Protein AF-S4NVL9-F1 (afdb_monomer)

Sequence (73 aa):
EKTKTEYLHLERDDSNNVFSIGFRTTPLDSMGTPHILEHTVLCGSEKYPVRDPFFKMLNRSLATFMNALTGPD

Radius of gyration: 15.27 Å; Cα contacts (8 Å, |Δi|>4): 35; chains: 1; bounding box: 32×31×37 Å

Solvent-accessible surface area (backbone atoms only — not comparable to full-atom values): 5281 Å² total; per-residue (Å²): 130,97,76,82,76,85,84,85,86,84,89,69,104,58,90,85,74,86,88,86,88,87,77,92,44,73,66,92,64,89,82,47,62,61,52,55,45,62,58,54,62,41,40,42,41,94,92,50,80,43,82,41,48,54,69,54,42,68,81,71,54,88,69,93,73,87,87,86,85,73,74,93,64

Secondary structure (DSSP, 8-state):
--S---------S-S------------SSSS-HHHHHHHHGGG--SSS-SS-HHHHHHTS---S---------

InterPro domains:
  IPR011249 Metalloenzyme, LuxS/M16 peptidase-like [SSF63411] (3-73)

Organism: NCBI:txid116150

Foldseek 3Di:
DPPPDDDDDDDDPDPQDDDDDDDDDADPDDPCVQVVVQVVVQQADPVGRHGRVQVVVVVVDPHPDGDTDDDND

Structure (mmCIF, N/CA/C/O backbone):
data_AF-S4NVL9-F1
#
_entry.id   AF-S4NVL9-F1
#
loop_
_atom_site.group_PDB
_atom_site.id
_atom_site.type_symbol
_atom_site.label_atom_id
_atom_site.label_alt_id
_atom_site.label_comp_id
_atom_site.label_asym_id
_atom_site.label_entity_id
_atom_site.label_seq_id
_atom_site.pdbx_PDB_ins_code
_atom_site.Cartn_x
_atom_site.Cartn_y
_atom_site.Cartn_z
_atom_site.occupancy
_atom_site.B_iso_or_equiv
_atom_site.auth_seq_id
_atom_site.auth_comp_id
_atom_site.auth_asym_id
_atom_site.auth_atom_id
_atom_site.pdbx_PDB_model_num
ATOM 1 N N . GLU A 1 1 ? 17.553 11.911 12.354 1.00 57.19 1 GLU A N 1
ATOM 2 C CA . GLU A 1 1 ? 16.314 11.105 12.229 1.00 57.19 1 GLU A CA 1
ATOM 3 C C . GLU A 1 1 ? 16.461 10.108 11.093 1.00 57.19 1 GLU A C 1
ATOM 5 O O . GLU A 1 1 ? 17.164 10.422 10.140 1.00 57.19 1 GLU A O 1
ATOM 10 N N . LYS A 1 2 ? 15.891 8.901 11.200 1.00 81.06 2 LYS A N 1
ATOM 11 C CA . LYS A 1 2 ? 16.318 7.775 10.349 1.00 81.06 2 LYS A CA 1
ATOM 12 C C . LYS A 1 2 ? 15.778 7.775 8.906 1.00 81.06 2 LYS A C 1
ATOM 14 O O . LYS A 1 2 ? 16.474 7.225 8.064 1.00 81.06 2 LYS A O 1
ATOM 19 N N . THR A 1 3 ? 14.625 8.380 8.588 1.00 93.56 3 THR A N 1
ATOM 20 C CA . THR A 1 3 ? 14.058 8.303 7.213 1.00 93.56 3 THR A CA 1
ATOM 21 C C . THR A 1 3 ? 13.522 9.608 6.616 1.00 93.56 3 THR A C 1
ATOM 23 O O . THR A 1 3 ? 13.341 9.657 5.406 1.00 93.56 3 THR A O 1
ATOM 26 N N . LYS A 1 4 ? 13.285 10.664 7.412 1.00 93.75 4 LYS A N 1
ATOM 27 C CA . LYS A 1 4 ? 12.638 11.919 6.958 1.00 93.75 4 LYS A CA 1
ATOM 28 C C . LYS A 1 4 ? 11.267 11.716 6.284 1.00 93.75 4 LYS A C 1
ATOM 30 O O . LYS A 1 4 ? 10.877 12.504 5.432 1.00 93.75 4 LYS A O 1
ATOM 35 N N . THR A 1 5 ? 10.552 10.651 6.642 1.00 95.50 5 THR A N 1
ATOM 36 C CA . THR A 1 5 ? 9.194 10.409 6.145 1.00 95.50 5 THR A CA 1
ATOM 37 C C . THR A 1 5 ? 8.263 11.503 6.657 1.00 95.50 5 THR A C 1
ATOM 39 O O . THR A 1 5 ? 8.168 11.708 7.866 1.00 95.50 5 THR A O 1
ATOM 42 N N . GLU A 1 6 ? 7.592 12.196 5.742 1.00 96.50 6 GLU A N 1
ATOM 43 C CA . GLU A 1 6 ? 6.592 13.202 6.090 1.00 96.50 6 GLU A CA 1
ATOM 44 C C . GLU A 1 6 ? 5.334 12.530 6.646 1.00 96.50 6 GLU A C 1
ATOM 46 O O . GLU A 1 6 ? 4.930 11.454 6.197 1.00 96.50 6 GLU A O 1
ATOM 51 N N . TYR A 1 7 ? 4.726 13.156 7.652 1.00 97.00 7 TYR A N 1
ATOM 52 C CA . TYR A 1 7 ? 3.551 12.628 8.331 1.00 97.00 7 TYR A CA 1
ATOM 53 C C . TYR A 1 7 ? 2.596 13.763 8.686 1.00 97.00 7 TYR A C 1
ATOM 55 O O . TYR A 1 7 ? 3.010 14.782 9.239 1.00 97.00 7 TYR A O 1
ATOM 63 N N . LEU A 1 8 ? 1.314 13.566 8.388 1.00 98.00 8 LEU A N 1
ATOM 64 C CA . LEU A 1 8 ? 0.240 14.500 8.699 1.00 98.00 8 LEU A CA 1
ATOM 65 C C . LEU A 1 8 ? -0.898 13.738 9.378 1.00 98.00 8 LEU A C 1
ATOM 67 O O . LEU A 1 8 ? -1.419 12.772 8.824 1.00 98.00 8 LEU A O 1
ATOM 71 N N . HIS A 1 9 ? -1.289 14.194 10.564 1.00 98.31 9 HIS A N 1
ATOM 72 C CA . HIS A 1 9 ? -2.473 13.716 11.268 1.00 98.31 9 HIS A CA 1
ATOM 73 C C . HIS A 1 9 ? -3.561 14.788 11.224 1.00 98.31 9 HIS A C 1
ATOM 75 O O . HIS A 1 9 ? -3.280 15.962 11.464 1.00 98.31 9 HIS A O 1
ATOM 81 N N . LEU A 1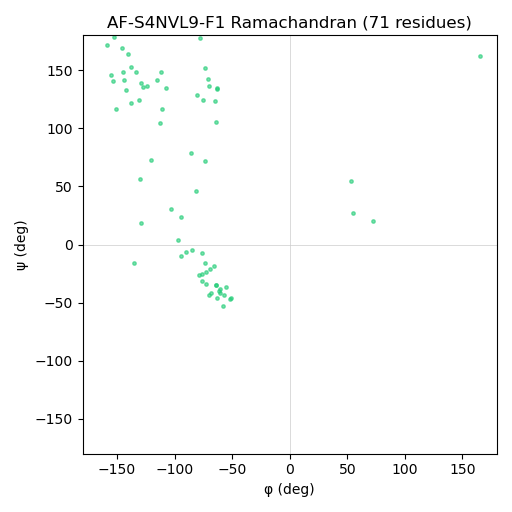 10 ? -4.791 14.375 10.926 1.00 98.25 10 LEU A N 1
ATOM 82 C CA . LEU A 1 10 ? -5.966 15.237 10.935 1.00 98.25 10 LEU A CA 1
ATOM 83 C C . LEU A 1 10 ? -6.883 14.778 12.067 1.00 98.25 10 LEU A C 1
ATOM 85 O O . LEU A 1 10 ? -7.544 13.748 11.950 1.00 98.25 10 LEU A O 1
ATOM 89 N N . GLU A 1 11 ? -6.896 15.534 13.161 1.00 98.00 11 GLU A N 1
ATOM 90 C CA . GLU A 1 11 ? -7.757 15.253 14.306 1.00 98.00 11 GLU A CA 1
ATOM 91 C C . GLU A 1 11 ? -9.175 15.772 14.046 1.00 98.00 11 GLU A C 1
ATOM 93 O O . GLU A 1 11 ? -9.379 16.933 13.678 1.00 98.00 11 GLU A O 1
ATOM 98 N N . ARG A 1 12 ? -10.165 14.897 14.236 1.00 98.12 12 ARG A N 1
ATOM 99 C CA . ARG A 1 12 ? -11.586 15.222 14.125 1.00 98.12 12 ARG A CA 1
ATOM 100 C C . ARG A 1 12 ? -12.407 14.247 14.964 1.00 98.12 12 ARG A C 1
ATOM 102 O O . ARG A 1 12 ? -12.083 13.065 15.019 1.00 98.12 12 ARG A O 1
ATOM 109 N N . ASP A 1 13 ? -13.507 14.729 15.540 1.00 98.38 13 ASP A N 1
ATOM 110 C CA . ASP A 1 13 ? -14.556 13.877 16.114 1.00 98.38 13 ASP A CA 1
ATOM 111 C C . ASP A 1 13 ? -15.383 13.218 14.990 1.00 98.38 13 ASP A C 1
ATOM 113 O O . ASP A 1 13 ? -16.492 13.636 14.656 1.00 98.38 13 ASP A O 1
ATOM 117 N N . ASP A 1 14 ? -14.764 12.256 14.303 1.00 98.31 14 ASP A N 1
ATOM 118 C CA . ASP A 1 14 ? -15.366 11.437 13.252 1.00 98.31 14 ASP A CA 1
ATOM 119 C C . ASP A 1 14 ? -14.907 9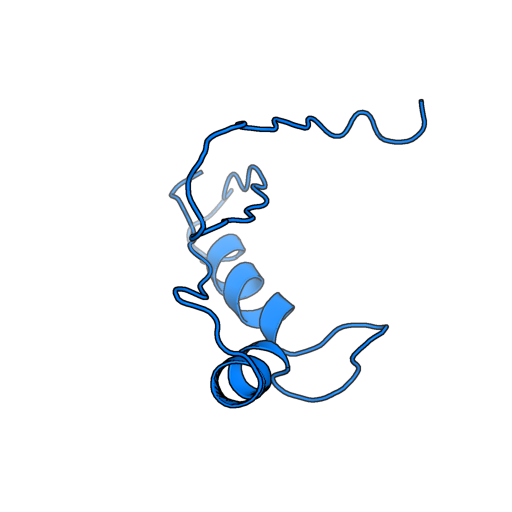.984 13.426 1.00 98.31 14 ASP A C 1
ATOM 121 O O . ASP A 1 14 ? -13.716 9.671 13.419 1.00 98.31 14 ASP A O 1
ATOM 125 N N . SER A 1 15 ? -15.865 9.075 13.597 1.00 97.94 15 SER A N 1
ATOM 126 C CA . SER A 1 15 ? -15.575 7.650 13.791 1.00 97.94 15 SER A CA 1
ATOM 127 C C . SER A 1 15 ? -15.028 6.952 12.534 1.00 97.94 15 SER A C 1
ATOM 129 O O . SER A 1 15 ? -14.367 5.914 12.652 1.00 97.94 15 SER A O 1
ATOM 131 N N . ASN A 1 16 ? -15.265 7.504 11.336 1.00 98.31 16 ASN A N 1
ATOM 132 C CA . ASN A 1 16 ? -14.826 6.921 10.069 1.00 98.31 16 ASN A CA 1
ATOM 133 C C . ASN A 1 16 ? -13.386 7.338 9.735 1.00 98.31 16 ASN A C 1
ATOM 135 O O . ASN A 1 16 ? -13.130 8.237 8.934 1.00 98.31 16 ASN A O 1
ATOM 139 N N . ASN A 1 17 ? -12.441 6.666 10.383 1.00 98.31 17 ASN A N 1
ATOM 140 C CA . ASN A 1 17 ? -11.018 6.947 10.247 1.00 98.31 17 ASN A CA 1
ATOM 141 C C . ASN A 1 17 ? -10.454 6.469 8.901 1.00 98.31 17 ASN A C 1
ATOM 143 O O . ASN A 1 17 ? -10.911 5.479 8.330 1.00 98.31 17 ASN A O 1
ATOM 147 N N . VAL A 1 18 ? -9.401 7.141 8.430 1.00 98.38 18 VAL A N 1
ATOM 148 C CA . VAL A 1 18 ? -8.711 6.807 7.178 1.00 98.38 18 VAL A CA 1
ATOM 149 C C . VAL A 1 18 ? -7.197 6.795 7.363 1.00 98.38 18 VAL A C 1
ATOM 151 O O . VAL A 1 18 ? -6.638 7.552 8.155 1.00 98.38 18 VAL A O 1
ATOM 154 N N . PHE A 1 19 ? -6.534 5.932 6.599 1.00 98.44 19 PHE A N 1
ATOM 155 C CA . PHE A 1 19 ? -5.088 5.917 6.430 1.00 98.44 19 PHE A CA 1
ATOM 156 C C . PHE A 1 19 ? -4.758 5.894 4.937 1.00 98.44 19 PHE A C 1
ATOM 158 O O . PHE A 1 19 ? -5.384 5.164 4.169 1.00 98.44 19 PHE A O 1
ATOM 165 N N . SER A 1 20 ? -3.746 6.659 4.541 1.00 98.12 20 SER A N 1
ATOM 166 C CA . SER A 1 20 ? -3.197 6.649 3.188 1.00 98.12 20 SER A CA 1
ATOM 167 C C . SER A 1 20 ? -1.692 6.866 3.229 1.00 98.12 20 SER A C 1
ATOM 169 O O . SER A 1 20 ? -1.189 7.606 4.074 1.00 98.12 20 SER A O 1
ATOM 171 N N . ILE A 1 21 ? -0.988 6.275 2.271 1.00 98.06 21 ILE A N 1
ATOM 172 C CA . ILE A 1 21 ? 0.417 6.555 1.985 1.00 98.06 21 ILE A CA 1
ATOM 173 C C . ILE A 1 21 ? 0.541 6.885 0.499 1.00 98.06 21 ILE A C 1
ATOM 175 O O . ILE A 1 21 ? -0.075 6.220 -0.331 1.00 98.06 21 ILE A O 1
ATOM 179 N N . GLY A 1 22 ? 1.301 7.929 0.180 1.00 97.06 22 GLY A N 1
ATOM 180 C CA . GLY A 1 22 ? 1.560 8.361 -1.190 1.00 97.06 22 GLY A CA 1
ATOM 181 C C . GLY A 1 22 ? 3.037 8.220 -1.535 1.00 97.06 22 GLY A C 1
ATOM 182 O O . GLY A 1 22 ? 3.902 8.504 -0.707 1.00 97.06 22 GLY A O 1
ATOM 183 N N . PHE A 1 23 ? 3.315 7.808 -2.768 1.00 97.19 23 PHE A N 1
ATOM 184 C CA . PHE A 1 23 ? 4.652 7.793 -3.352 1.00 97.19 23 PHE A CA 1
ATOM 185 C C . PHE A 1 23 ? 4.611 8.616 -4.636 1.00 97.19 23 PHE A C 1
ATOM 187 O O . PHE A 1 23 ? 3.675 8.473 -5.413 1.00 97.19 23 PHE A O 1
ATOM 194 N N . ARG A 1 24 ? 5.619 9.462 -4.868 1.00 96.81 24 ARG A N 1
ATOM 195 C CA . ARG A 1 24 ? 5.795 10.122 -6.169 1.00 96.81 24 ARG A CA 1
ATOM 196 C C . ARG A 1 24 ? 6.357 9.108 -7.163 1.00 96.81 24 ARG A C 1
ATOM 198 O O . ARG A 1 24 ? 7.418 8.541 -6.886 1.00 96.81 24 ARG A O 1
ATOM 205 N N . THR A 1 25 ? 5.695 8.900 -8.296 1.00 97.38 25 THR A N 1
ATOM 206 C CA . THR A 1 25 ? 5.971 7.783 -9.210 1.00 97.38 25 THR A CA 1
ATOM 207 C C . THR A 1 25 ? 6.144 8.218 -10.663 1.00 97.38 25 THR A C 1
ATOM 209 O O . THR A 1 25 ? 5.500 7.674 -11.548 1.00 97.38 25 THR A O 1
ATOM 212 N N . THR A 1 26 ? 7.079 9.134 -10.938 1.00 97.44 26 THR A N 1
ATOM 213 C CA . THR A 1 26 ? 7.194 9.784 -12.258 1.00 97.44 26 THR A CA 1
ATOM 214 C C . THR A 1 26 ? 7.545 8.781 -13.357 1.00 97.44 26 THR A C 1
ATOM 216 O O . THR A 1 26 ? 8.711 8.362 -13.419 1.00 97.44 26 THR A O 1
ATOM 219 N N . PRO A 1 27 ? 6.591 8.386 -14.227 1.00 95.69 27 PRO A N 1
ATOM 220 C CA . PRO A 1 27 ? 6.860 7.399 -15.258 1.00 95.69 27 PRO A CA 1
ATOM 221 C C . PRO A 1 27 ? 7.790 8.003 -16.314 1.00 95.69 27 PRO A C 1
ATOM 223 O O . PRO A 1 27 ? 7.626 9.146 -16.735 1.00 95.69 27 PRO A O 1
ATOM 226 N N . LEU A 1 28 ? 8.787 7.229 -16.742 1.00 95.75 28 LEU A N 1
ATOM 227 C CA . LEU A 1 28 ? 9.746 7.649 -17.774 1.00 95.75 28 LEU A CA 1
ATOM 228 C C . LEU A 1 28 ? 9.336 7.188 -19.180 1.00 95.75 28 LEU A C 1
ATOM 230 O O . LEU A 1 28 ? 9.934 7.596 -20.173 1.00 95.75 28 LEU A O 1
ATOM 234 N N . ASP A 1 29 ? 8.323 6.330 -19.255 1.00 96.75 29 ASP A N 1
ATOM 235 C CA . ASP A 1 29 ? 7.792 5.728 -20.467 1.00 96.75 29 ASP A CA 1
ATOM 236 C C . ASP A 1 29 ? 6.305 5.373 -20.282 1.00 96.75 29 ASP A C 1
ATOM 238 O O . ASP A 1 29 ? 5.710 5.586 -19.224 1.00 96.75 29 ASP A O 1
ATOM 242 N N . SER A 1 30 ? 5.684 4.835 -21.331 1.00 97.44 30 SER A N 1
ATOM 243 C CA . SER A 1 30 ? 4.274 4.424 -21.325 1.00 97.44 30 SER A CA 1
ATOM 244 C C . SER A 1 30 ? 4.075 2.941 -20.995 1.00 97.44 30 SER A C 1
ATOM 246 O O . SER A 1 30 ? 3.055 2.370 -21.372 1.00 97.44 30 SER A O 1
ATOM 248 N N . MET A 1 31 ? 5.023 2.294 -20.308 1.00 97.69 31 MET A N 1
ATOM 249 C CA . MET A 1 31 ? 4.921 0.862 -19.982 1.00 97.69 31 MET A CA 1
ATOM 250 C C . MET A 1 31 ? 3.944 0.576 -18.834 1.00 97.69 31 MET A C 1
ATOM 252 O O . MET A 1 31 ? 3.658 -0.582 -18.542 1.00 97.69 31 MET A O 1
ATOM 256 N N . GLY A 1 32 ? 3.429 1.615 -18.168 1.00 97.56 32 GLY A N 1
ATOM 257 C CA . GLY A 1 32 ? 2.491 1.466 -17.054 1.00 97.56 32 GLY A CA 1
ATOM 258 C C . GLY A 1 32 ? 3.143 0.933 -15.776 1.00 97.56 32 GLY A C 1
ATOM 259 O O . GLY A 1 32 ? 2.444 0.424 -14.906 1.00 97.56 32 GLY A O 1
ATOM 260 N N . THR A 1 33 ? 4.469 1.045 -15.642 1.00 98.00 33 THR A N 1
ATOM 261 C CA . THR A 1 33 ? 5.235 0.494 -14.512 1.00 98.00 33 THR A CA 1
ATOM 262 C C . THR A 1 33 ? 4.674 0.878 -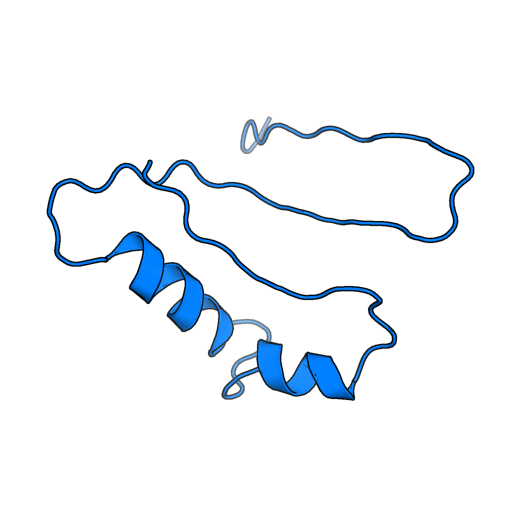13.134 1.00 98.00 33 THR A C 1
ATOM 264 O O . THR A 1 33 ? 4.518 -0.032 -12.318 1.00 98.00 33 THR A O 1
ATOM 267 N N . PRO A 1 34 ? 4.304 2.147 -12.845 1.00 98.25 34 PRO A N 1
ATOM 268 C CA . PRO A 1 34 ? 3.688 2.497 -11.561 1.00 98.25 34 PRO A CA 1
ATOM 269 C C . PRO A 1 34 ? 2.358 1.779 -11.314 1.00 98.25 34 PRO A C 1
ATOM 271 O O . PRO A 1 34 ? 2.118 1.291 -10.215 1.00 98.25 34 PRO A O 1
ATOM 274 N N . HIS A 1 35 ? 1.532 1.642 -12.355 1.00 98.44 35 HIS A N 1
ATOM 275 C CA . HIS A 1 35 ? 0.226 0.989 -12.267 1.00 98.44 35 HIS A CA 1
ATOM 276 C C . HIS A 1 35 ? 0.358 -0.525 -12.068 1.00 98.44 35 HIS A C 1
ATOM 278 O O . HIS A 1 35 ? -0.291 -1.112 -11.205 1.00 98.44 35 HIS A O 1
ATOM 284 N N . ILE A 1 36 ? 1.267 -1.170 -12.801 1.00 98.50 36 ILE A N 1
ATOM 285 C CA . ILE A 1 36 ? 1.582 -2.590 -12.596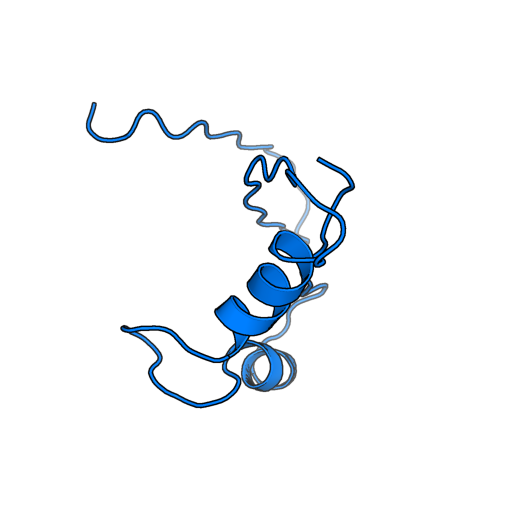 1.00 98.50 36 ILE A CA 1
ATOM 286 C C . ILE A 1 36 ? 2.120 -2.813 -11.177 1.00 98.50 36 ILE A C 1
ATOM 288 O O . ILE A 1 36 ? 1.746 -3.787 -10.517 1.00 98.50 36 ILE A O 1
ATOM 292 N N . LEU A 1 37 ? 2.988 -1.918 -10.694 1.00 98.31 37 LEU A N 1
ATOM 293 C CA . LEU A 1 37 ? 3.549 -1.998 -9.351 1.00 98.31 37 LEU A CA 1
ATOM 294 C C . LEU A 1 37 ? 2.462 -1.860 -8.281 1.00 98.31 37 LEU A C 1
ATOM 296 O O . LEU A 1 37 ? 2.442 -2.683 -7.370 1.00 98.31 37 LEU A O 1
ATOM 300 N N . GLU A 1 38 ? 1.550 -0.895 -8.418 1.00 98.56 38 GLU A N 1
ATOM 301 C CA . GLU A 1 38 ? 0.405 -0.693 -7.519 1.00 98.56 38 GLU A CA 1
ATOM 302 C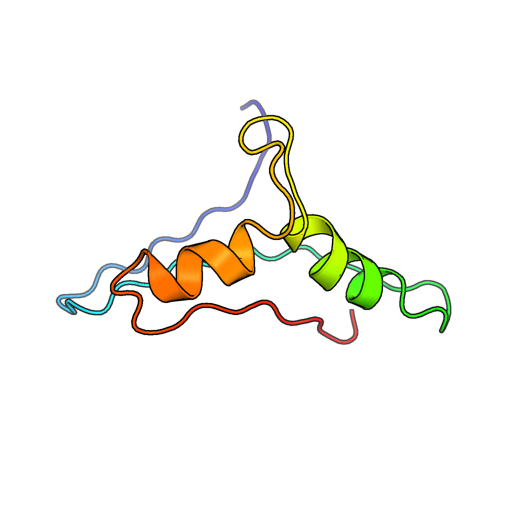 C . GLU A 1 38 ? -0.403 -1.981 -7.323 1.00 98.56 38 GLU A C 1
ATOM 304 O O . GLU A 1 38 ? -0.617 -2.396 -6.185 1.00 98.56 38 GLU A O 1
ATOM 309 N N . HIS A 1 39 ? -0.726 -2.700 -8.401 1.00 98.50 39 HIS A N 1
ATOM 310 C CA . HIS A 1 39 ? -1.393 -3.999 -8.287 1.00 98.50 39 HIS A CA 1
AT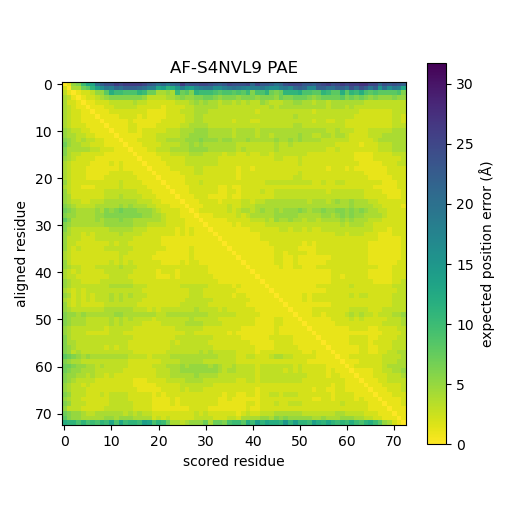OM 311 C C . HIS A 1 39 ? -0.498 -5.090 -7.676 1.00 98.50 39 HIS A C 1
ATOM 313 O O . HIS A 1 39 ? -0.952 -5.894 -6.861 1.00 98.50 39 HIS A O 1
ATOM 319 N N . THR A 1 40 ? 0.778 -5.146 -8.061 1.00 98.31 40 THR A N 1
ATOM 320 C CA . THR A 1 40 ? 1.669 -6.264 -7.704 1.00 98.31 40 THR A CA 1
ATOM 321 C C . THR A 1 40 ? 2.082 -6.237 -6.233 1.00 98.31 40 THR A C 1
ATOM 323 O O . THR A 1 40 ? 2.205 -7.292 -5.606 1.00 98.31 40 THR A O 1
ATOM 326 N N . VAL A 1 41 ? 2.246 -5.053 -5.632 1.00 98.19 41 VAL A N 1
ATOM 327 C CA . VAL A 1 41 ? 2.568 -4.938 -4.195 1.00 98.19 41 VAL A CA 1
ATOM 328 C C . VAL A 1 41 ? 1.434 -5.438 -3.294 1.00 98.19 41 VAL A C 1
ATOM 330 O O . VAL A 1 41 ? 1.665 -5.773 -2.134 1.00 98.19 41 VAL A O 1
ATOM 333 N N . LEU A 1 42 ? 0.215 -5.553 -3.828 1.00 98.25 42 LEU A N 1
ATOM 334 C CA . LEU A 1 42 ? -0.950 -6.092 -3.127 1.00 98.25 42 LEU A CA 1
ATOM 335 C C . LEU A 1 42 ? -1.042 -7.627 -3.184 1.00 98.25 42 LEU A C 1
ATOM 337 O O . LEU A 1 42 ? -1.911 -8.203 -2.522 1.00 98.25 42 LEU A O 1
ATOM 341 N N . CYS A 1 43 ? -0.148 -8.297 -3.925 1.00 98.44 43 CYS A N 1
ATOM 342 C CA . CYS A 1 43 ? -0.138 -9.752 -4.125 1.00 98.44 43 CYS A CA 1
ATOM 343 C C . CYS A 1 43 ? 0.681 -10.544 -3.087 1.00 98.44 43 CYS A C 1
ATOM 345 O O . CYS A 1 43 ? 0.605 -11.775 -3.082 1.00 98.44 43 CYS A O 1
ATOM 347 N N . GLY A 1 44 ? 1.415 -9.884 -2.185 1.00 98.31 44 GLY A N 1
ATOM 348 C CA . GLY A 1 44 ? 2.180 -10.535 -1.114 1.00 98.31 44 GLY A CA 1
ATOM 349 C C . GLY A 1 44 ? 3.196 -9.598 -0.457 1.00 98.31 44 GLY A C 1
ATOM 350 O O . GLY A 1 44 ? 3.551 -8.565 -1.012 1.00 98.31 44 GLY A O 1
ATOM 351 N N . SER A 1 45 ? 3.684 -9.954 0.731 1.00 98.50 45 SER A N 1
ATOM 352 C CA . SER A 1 45 ? 4.816 -9.266 1.375 1.00 98.50 45 SER A CA 1
ATOM 353 C C . SER A 1 45 ? 5.677 -10.250 2.164 1.00 98.50 45 SER A C 1
ATOM 355 O O . SER A 1 45 ? 5.263 -11.380 2.399 1.00 98.50 45 SER A O 1
ATOM 357 N N . GLU A 1 46 ? 6.854 -9.822 2.623 1.00 98.38 46 GLU A N 1
ATOM 358 C CA . GLU A 1 46 ? 7.736 -10.657 3.453 1.00 98.38 46 GLU A CA 1
ATOM 359 C C . GLU A 1 46 ? 7.036 -11.148 4.732 1.00 98.38 46 GLU A C 1
ATOM 361 O O . GLU A 1 46 ? 7.107 -12.324 5.079 1.00 98.38 46 GLU A O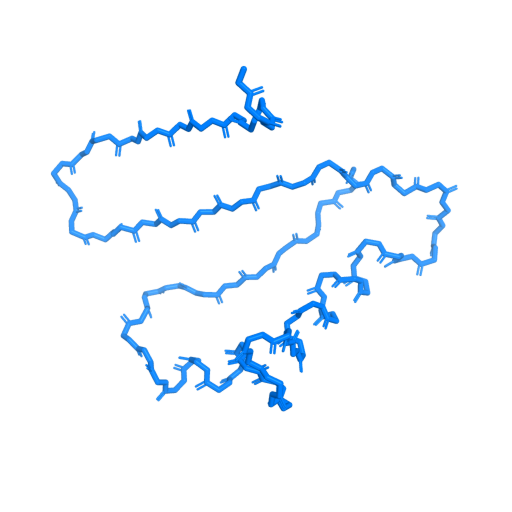 1
ATOM 366 N N . LYS A 1 47 ? 6.288 -10.261 5.404 1.00 98.50 47 LYS A N 1
ATOM 367 C CA . LYS A 1 47 ? 5.539 -10.601 6.623 1.00 98.50 47 LYS A CA 1
ATOM 368 C C . LYS A 1 47 ? 4.256 -11.385 6.338 1.00 98.50 47 LYS A C 1
ATOM 370 O O . LYS A 1 47 ? 3.843 -12.203 7.158 1.00 98.50 47 LYS A O 1
ATOM 375 N N . TYR A 1 48 ? 3.622 -11.139 5.193 1.00 98.12 48 TYR A N 1
ATOM 376 C CA . TYR A 1 48 ? 2.416 -11.840 4.754 1.00 98.12 48 TYR A CA 1
ATOM 377 C C . TYR A 1 48 ? 2.684 -12.537 3.411 1.00 98.12 48 TYR A C 1
ATOM 379 O O . TYR A 1 48 ? 2.177 -12.079 2.380 1.00 98.12 48 TYR A O 1
ATOM 387 N N . PRO A 1 49 ? 3.467 -13.638 3.400 1.00 97.75 49 PRO A N 1
ATOM 388 C CA . PRO A 1 49 ? 3.905 -14.331 2.186 1.00 97.75 49 PRO A CA 1
ATOM 389 C C . PRO A 1 49 ? 2.811 -15.272 1.662 1.00 97.75 49 PRO A C 1
ATOM 391 O O . PRO A 1 49 ? 3.034 -16.443 1.363 1.00 97.75 49 PRO A O 1
ATOM 394 N N . VAL A 1 50 ? 1.581 -14.769 1.610 1.00 97.62 50 VAL A N 1
ATOM 395 C CA . VAL A 1 50 ? 0.418 -15.469 1.074 1.00 97.62 50 VAL A CA 1
ATOM 396 C C . VAL A 1 50 ? -0.014 -14.768 -0.197 1.00 97.62 50 VAL A C 1
ATOM 398 O O . VAL A 1 50 ? 0.103 -13.555 -0.301 1.00 97.62 50 VAL A O 1
ATOM 401 N N . ARG A 1 51 ? -0.568 -15.523 -1.141 1.00 97.50 51 ARG A N 1
ATOM 402 C CA . ARG A 1 51 ? -1.127 -14.953 -2.367 1.00 97.50 51 ARG A CA 1
ATOM 403 C C . ARG A 1 51 ? -2.308 -14.021 -2.064 1.00 97.50 51 ARG A C 1
ATOM 405 O O . ARG A 1 51 ? -3.193 -14.416 -1.297 1.00 97.50 51 ARG A O 1
ATOM 412 N N . ASP A 1 52 ? -2.323 -12.853 -2.698 1.00 96.94 52 ASP A N 1
ATOM 413 C CA . ASP A 1 52 ? -3.421 -11.872 -2.717 1.00 96.94 52 ASP A CA 1
ATOM 414 C C . ASP A 1 52 ? -3.929 -11.454 -1.313 1.00 96.94 52 ASP A C 1
ATOM 416 O O . ASP A 1 52 ? -5.123 -11.583 -1.013 1.00 96.94 52 ASP A O 1
ATOM 420 N N . PRO A 1 53 ? -3.050 -10.974 -0.405 1.00 98.06 53 PRO A N 1
ATOM 421 C CA . PRO A 1 53 ? -3.436 -10.558 0.942 1.00 98.06 53 PRO A CA 1
ATOM 422 C C . PRO A 1 53 ? -4.456 -9.417 0.928 1.00 98.06 53 PRO A C 1
ATOM 424 O O . PRO A 1 53 ? -5.390 -9.451 1.725 1.00 98.06 53 PRO A O 1
ATOM 427 N N . PHE A 1 54 ? -4.331 -8.454 0.010 1.00 98.12 54 PHE A N 1
ATOM 428 C CA . PHE A 1 54 ? -5.267 -7.334 -0.107 1.00 98.12 54 PHE A CA 1
ATOM 429 C C . PHE A 1 54 ? -6.708 -7.814 -0.332 1.00 98.12 54 PHE A C 1
ATOM 431 O O . PHE A 1 54 ? -7.599 -7.517 0.461 1.00 98.12 54 PHE A O 1
ATOM 438 N N . PHE A 1 55 ? -6.926 -8.664 -1.340 1.00 97.00 55 PHE A N 1
ATOM 439 C CA . PHE A 1 55 ? -8.252 -9.215 -1.635 1.00 97.00 55 PHE A CA 1
ATOM 440 C C . PHE A 1 55 ? -8.789 -10.103 -0.510 1.00 97.00 55 PHE A C 1
ATOM 442 O O . PHE A 1 55 ? -9.986 -10.102 -0.223 1.00 97.00 55 PHE A O 1
ATOM 449 N N . LYS A 1 56 ? -7.911 -10.839 0.179 1.00 97.62 56 LYS A N 1
ATOM 450 C CA . LYS A 1 56 ? -8.304 -11.609 1.366 1.00 97.62 56 LYS A CA 1
ATOM 451 C C . LYS A 1 56 ? -8.779 -10.704 2.503 1.00 97.62 56 LYS A C 1
ATOM 453 O O . LYS A 1 56 ? -9.692 -11.099 3.226 1.00 97.62 56 LYS A O 1
ATOM 458 N N . MET A 1 57 ? -8.201 -9.514 2.660 1.00 97.81 57 MET A N 1
ATOM 459 C CA . MET A 1 57 ? -8.583 -8.569 3.714 1.00 97.81 57 MET A CA 1
ATOM 460 C C . MET A 1 57 ? -9.937 -7.895 3.477 1.00 97.81 57 MET A C 1
ATOM 462 O O . MET A 1 57 ? -10.600 -7.558 4.461 1.00 97.81 57 MET A O 1
ATOM 466 N N . LEU A 1 58 ? -10.406 -7.802 2.227 1.00 97.06 58 LEU A N 1
ATOM 467 C CA . LEU A 1 58 ? -11.757 -7.310 1.917 1.00 97.06 58 LEU A CA 1
ATOM 468 C C . LEU A 1 58 ? -12.849 -8.103 2.655 1.00 97.06 58 LEU A C 1
ATOM 470 O O . LEU A 1 58 ? -13.814 -7.524 3.132 1.00 97.06 58 LEU A O 1
ATOM 474 N N . ASN A 1 59 ? -12.662 -9.417 2.819 1.00 97.00 59 ASN A N 1
ATOM 475 C CA . ASN A 1 59 ? -13.611 -10.299 3.515 1.00 97.00 59 ASN A CA 1
ATOM 476 C C . ASN A 1 59 ? -13.240 -10.565 4.985 1.00 97.00 59 ASN A C 1
ATOM 478 O O . ASN A 1 59 ? -13.851 -11.404 5.645 1.00 97.00 59 ASN A O 1
ATOM 482 N N . ARG A 1 60 ? -12.181 -9.925 5.490 1.00 98.00 60 ARG A N 1
ATOM 483 C CA . ARG A 1 60 ? -11.625 -10.159 6.837 1.00 98.00 60 ARG A CA 1
ATOM 484 C C . ARG A 1 60 ? -11.443 -8.859 7.618 1.00 98.00 60 ARG A C 1
ATOM 486 O O . ARG A 1 60 ? -10.680 -8.819 8.581 1.00 98.00 60 ARG A O 1
ATOM 493 N N . SER A 1 61 ? -12.125 -7.802 7.195 1.00 96.94 61 SER A N 1
ATOM 494 C CA . SER A 1 61 ? -12.148 -6.504 7.858 1.00 96.94 61 SER A CA 1
ATOM 495 C C . SER A 1 61 ? -13.556 -5.913 7.814 1.00 96.94 61 SER A C 1
ATOM 497 O O . SER A 1 61 ? -14.402 -6.364 7.047 1.00 96.94 61 SER A O 1
ATOM 499 N N . LEU A 1 62 ? -13.795 -4.903 8.649 1.00 97.62 62 LEU A N 1
ATOM 500 C CA . LEU A 1 62 ? -14.998 -4.066 8.618 1.00 97.62 62 LEU A CA 1
ATOM 501 C C . LEU A 1 62 ? -14.683 -2.702 7.978 1.00 97.62 62 LEU A C 1
ATOM 503 O O . LEU A 1 62 ? -15.228 -1.681 8.387 1.00 97.62 62 LEU A O 1
ATOM 507 N N . ALA A 1 63 ? -13.730 -2.672 7.040 1.00 96.38 63 ALA A N 1
ATOM 508 C CA . ALA A 1 63 ? -13.296 -1.438 6.402 1.00 96.38 63 ALA A CA 1
ATOM 509 C C . ALA A 1 63 ? -14.451 -0.805 5.613 1.00 96.38 63 ALA A C 1
ATOM 511 O O . ALA A 1 63 ? -15.138 -1.479 4.848 1.00 96.38 63 ALA A O 1
ATOM 512 N N . THR A 1 64 ? -14.631 0.504 5.774 1.00 98.00 64 THR A N 1
ATOM 513 C CA . THR A 1 64 ? -15.596 1.299 4.999 1.00 98.00 64 THR A CA 1
ATOM 514 C C . THR A 1 64 ? -15.096 1.575 3.580 1.00 98.00 64 THR A C 1
ATOM 516 O O . THR A 1 64 ? -15.895 1.754 2.665 1.00 98.00 64 THR A O 1
ATOM 519 N N . PHE A 1 65 ? -13.774 1.571 3.385 1.00 98.00 65 PHE A N 1
ATOM 520 C CA . PHE A 1 65 ? -13.107 1.712 2.097 1.00 98.00 65 PHE A CA 1
ATOM 521 C C . PHE A 1 65 ? -11.731 1.034 2.133 1.00 98.00 65 PHE A C 1
ATOM 523 O O . PHE A 1 65 ? -11.013 1.119 3.129 1.00 98.00 65 PHE A O 1
ATOM 530 N N . MET A 1 66 ? -1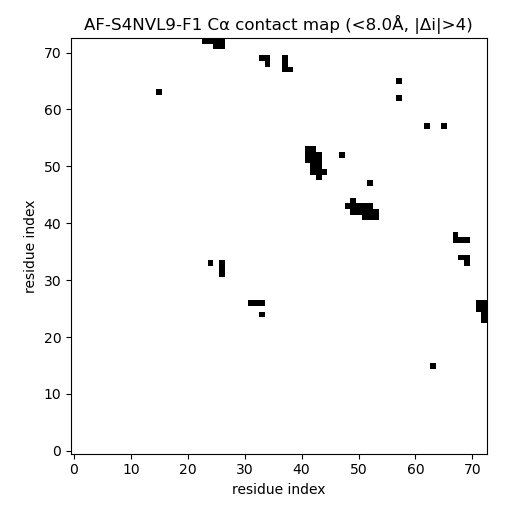1.351 0.369 1.042 1.00 97.94 66 MET A N 1
ATOM 531 C CA . MET A 1 66 ? -10.030 -0.238 0.872 1.00 97.94 66 MET A CA 1
ATOM 532 C C . MET A 1 66 ? -9.682 -0.241 -0.616 1.00 97.94 66 MET A C 1
ATOM 534 O O . MET A 1 66 ? -10.393 -0.857 -1.408 1.00 97.94 66 MET A O 1
ATOM 538 N N . ASN A 1 67 ? -8.630 0.481 -1.008 1.00 98.00 67 ASN A N 1
ATOM 539 C CA . ASN A 1 67 ? -8.255 0.635 -2.413 1.00 98.00 67 ASN A CA 1
ATOM 540 C C . ASN A 1 67 ? -6.780 1.034 -2.576 1.00 98.00 67 ASN A C 1
ATOM 542 O O . ASN A 1 67 ? -6.115 1.374 -1.595 1.00 98.00 67 ASN A O 1
ATOM 546 N N . ALA A 1 68 ? -6.313 1.036 -3.819 1.00 98.06 68 ALA A N 1
ATOM 547 C CA . ALA A 1 68 ? -5.090 1.679 -4.272 1.00 98.06 68 ALA A CA 1
ATOM 548 C C . ALA A 1 68 ? -5.364 2.378 -5.618 1.00 98.06 68 ALA A C 1
ATOM 550 O O . ALA A 1 68 ? -6.316 2.040 -6.321 1.00 98.06 68 ALA A O 1
ATOM 551 N N . LEU A 1 69 ? -4.609 3.434 -5.921 1.00 98.00 69 LEU A N 1
ATOM 552 C CA . LEU A 1 69 ? -4.830 4.285 -7.091 1.00 98.00 69 LEU A CA 1
ATOM 553 C C . LEU A 1 69 ? -3.481 4.738 -7.647 1.00 98.00 69 LEU A C 1
ATOM 555 O O . LEU A 1 69 ? -2.585 5.081 -6.877 1.00 98.00 69 LEU A O 1
ATOM 559 N N . THR A 1 70 ? -3.377 4.802 -8.973 1.00 98.25 70 THR A N 1
ATOM 560 C CA . THR A 1 70 ? -2.199 5.325 -9.674 1.00 98.25 70 THR A CA 1
ATOM 561 C C . THR A 1 70 ? -2.546 6.651 -10.351 1.0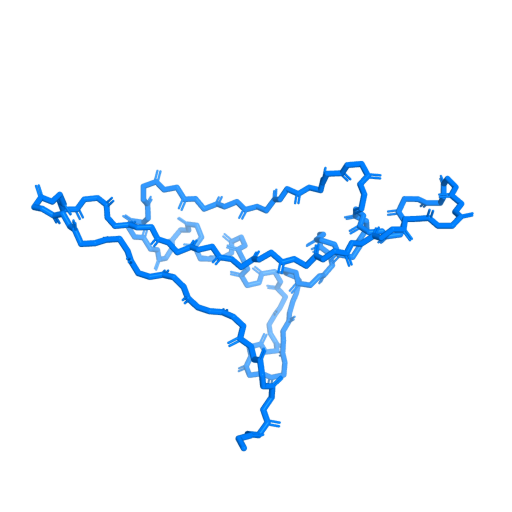0 98.25 70 THR A C 1
ATOM 563 O O . THR A 1 70 ? -3.423 6.699 -11.215 1.00 98.25 70 THR A O 1
ATOM 566 N N . GLY A 1 71 ? -1.885 7.729 -9.920 1.00 96.06 71 GLY A N 1
ATOM 567 C CA . GLY A 1 71 ? -1.935 9.042 -10.569 1.00 96.06 71 GLY A CA 1
ATOM 568 C C . GLY A 1 71 ? -1.050 9.109 -11.825 1.00 96.06 71 GLY A C 1
ATOM 569 O O . GLY A 1 71 ? -0.397 8.126 -12.170 1.00 96.06 71 GLY A O 1
ATOM 570 N N . PRO A 1 72 ? -1.037 10.244 -12.544 1.00 93.38 72 PRO A N 1
ATOM 571 C CA . PRO A 1 72 ? -0.224 10.407 -13.752 1.00 93.38 72 PRO A CA 1
ATOM 572 C C . PRO A 1 72 ? 1.286 10.561 -13.486 1.00 93.38 72 PRO A C 1
ATOM 574 O O . PRO A 1 72 ? 2.068 10.462 -14.433 1.00 93.38 72 PRO A O 1
ATOM 577 N N . ASP A 1 73 ? 1.680 10.861 -12.248 1.00 77.38 73 ASP A N 1
ATOM 578 C CA . ASP A 1 73 ? 3.000 11.357 -11.845 1.00 77.38 73 ASP A CA 1
ATOM 579 C C . ASP A 1 73 ? 3.782 10.455 -10.887 1.00 77.38 73 ASP A C 1
ATOM 581 O O . ASP A 1 73 ? 3.283 9.428 -10.377 1.00 77.38 73 ASP A O 1
#

Mean predicted aligned error: 3.06 Å

pLDDT: mean 96.5, std 5.63, range [57.19, 98.56]